Protein AF-A0A2E7MX08-F1 (afdb_monomer)

Secondary structure (DSSP, 8-state):
---PPBPSEEEEEETTTTEEEEEEEEEEETTTEEEEEETTEEEEEEE-SSSEEEEETTEEEEE--S-B---------

Sequence (77 aa):
MNNTYYATEAEITCTGNDRVVTAEIDNFKFQDSLTAFIATNKIPMKWTGRVYVGNAHGMEFTTPGPKELAKAFSRRR

Foldseek 3Di:
DPPFDFDQWFWKAWPVPRDIDIWGWDPDDPQAWIWTHDPHDTWTWGHPPQWTWTDDPNIIITTNGTDTCPPPPPPPD

Mean predicted aligned error: 6.49 Å

Radius of gyration: 13.78 Å; Cα contacts (8 Å, |Δi|>4): 150; chains: 1; bounding box: 24×21×50 Å

pLDDT: mean 86.21, std 13.21, range [41.41, 96.31]

Structure (mmCIF, N/CA/C/O backbone):
data_AF-A0A2E7MX08-F1
#
_entry.id   AF-A0A2E7MX08-F1
#
loop_
_atom_site.group_PDB
_atom_site.id
_atom_site.type_symbol
_atom_site.label_atom_id
_atom_site.label_alt_id
_atom_site.label_comp_id
_atom_site.label_asym_id
_atom_site.label_entity_id
_atom_site.label_seq_id
_atom_site.pdbx_PDB_ins_code
_atom_site.Cartn_x
_atom_site.Cartn_y
_atom_site.Cartn_z
_atom_site.occupancy
_atom_site.B_iso_or_equiv
_atom_site.auth_seq_id
_atom_site.auth_comp_id
_atom_site.auth_asym_id
_atom_site.auth_atom_id
_atom_site.pdbx_PDB_model_num
ATOM 1 N N . MET A 1 1 ? -14.076 6.590 22.620 1.00 41.41 1 MET A N 1
ATOM 2 C CA . MET A 1 1 ? -13.562 6.616 21.235 1.00 41.41 1 MET A CA 1
ATOM 3 C C . MET A 1 1 ? -12.250 5.849 21.185 1.00 41.41 1 MET A C 1
ATOM 5 O O . MET A 1 1 ? -11.313 6.258 21.861 1.00 41.41 1 MET A O 1
ATOM 9 N N . ASN A 1 2 ? -12.174 4.745 20.439 1.00 50.66 2 ASN A N 1
ATOM 10 C CA . ASN A 1 2 ? -10.893 4.094 20.161 1.00 50.66 2 ASN A CA 1
ATOM 11 C C . ASN A 1 2 ? -10.212 4.889 19.045 1.00 50.66 2 ASN A C 1
ATOM 13 O O . ASN A 1 2 ? -10.634 4.803 17.897 1.00 50.66 2 ASN A O 1
ATOM 17 N N . ASN A 1 3 ? -9.206 5.699 19.381 1.00 64.25 3 ASN A N 1
ATOM 18 C CA . ASN A 1 3 ? -8.332 6.277 18.363 1.00 64.25 3 ASN A CA 1
ATOM 19 C C . ASN A 1 3 ? -7.449 5.153 17.816 1.00 64.25 3 ASN A C 1
ATOM 21 O O . ASN A 1 3 ? -6.428 4.814 18.416 1.00 64.25 3 ASN A O 1
ATOM 25 N N . THR A 1 4 ? -7.870 4.548 16.711 1.00 70.81 4 THR A N 1
ATOM 26 C CA . THR A 1 4 ? -7.033 3.652 15.917 1.00 70.81 4 THR A CA 1
ATOM 27 C C . THR A 1 4 ? -5.990 4.506 15.208 1.00 70.81 4 THR A C 1
ATOM 29 O O . THR A 1 4 ? -6.329 5.387 14.419 1.00 70.81 4 THR A O 1
ATOM 32 N N . TYR A 1 5 ? -4.719 4.290 15.533 1.00 80.88 5 TYR A N 1
ATOM 33 C CA . TYR A 1 5 ? -3.603 4.940 14.857 1.00 80.88 5 TYR A CA 1
ATOM 34 C C . TYR A 1 5 ? -3.039 3.963 13.834 1.00 80.88 5 TYR A C 1
ATOM 36 O O . TYR A 1 5 ? -2.729 2.823 14.176 1.00 80.88 5 TYR A O 1
ATOM 4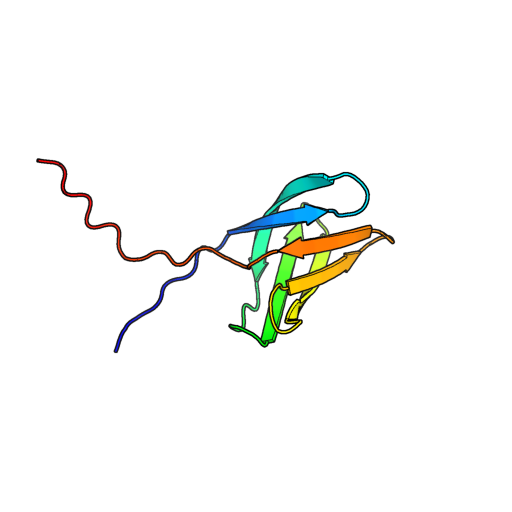4 N N . TYR A 1 6 ? -2.907 4.402 12.590 1.00 86.69 6 TYR A N 1
ATOM 45 C CA . TYR A 1 6 ? -2.283 3.619 11.529 1.00 86.69 6 TYR A CA 1
ATOM 46 C C . TYR A 1 6 ? -0.840 4.081 11.341 1.00 86.69 6 TYR A C 1
ATOM 48 O O . TYR A 1 6 ? -0.531 5.260 11.526 1.00 86.69 6 TYR A O 1
ATOM 56 N N . ALA A 1 7 ? 0.048 3.150 10.998 1.00 88.56 7 ALA A N 1
ATOM 57 C CA . ALA A 1 7 ? 1.391 3.491 10.555 1.00 88.56 7 ALA A CA 1
ATOM 58 C C . ALA A 1 7 ? 1.338 4.364 9.287 1.00 88.56 7 ALA A C 1
ATOM 60 O O . ALA A 1 7 ? 0.432 4.235 8.465 1.00 88.56 7 ALA A O 1
ATOM 61 N N . THR A 1 8 ? 2.324 5.240 9.117 1.00 91.38 8 THR A N 1
ATOM 62 C CA . THR A 1 8 ? 2.494 6.049 7.898 1.00 91.38 8 THR A CA 1
ATOM 63 C C . THR A 1 8 ? 3.149 5.268 6.766 1.00 91.38 8 THR A C 1
ATOM 65 O O . THR A 1 8 ? 3.213 5.757 5.648 1.00 91.38 8 THR A O 1
ATOM 68 N N . GLU A 1 9 ? 3.634 4.059 7.040 1.00 93.50 9 GLU A N 1
ATOM 69 C CA . GLU A 1 9 ? 4.291 3.181 6.079 1.00 93.50 9 GLU A CA 1
ATOM 70 C C . GLU A 1 9 ? 3.606 1.811 6.053 1.00 93.50 9 GLU A C 1
ATOM 72 O O . GLU A 1 9 ? 3.079 1.335 7.067 1.00 93.50 9 GLU A O 1
ATOM 77 N N . ALA A 1 10 ? 3.634 1.158 4.894 1.00 93.88 10 ALA A N 1
ATOM 78 C CA . ALA A 1 10 ? 3.162 -0.208 4.727 1.00 93.88 10 ALA A CA 1
ATOM 79 C C . ALA A 1 10 ? 4.085 -1.012 3.813 1.00 93.88 10 ALA A C 1
ATOM 81 O O . ALA A 1 10 ? 4.731 -0.486 2.908 1.00 93.88 10 ALA A O 1
ATOM 82 N N . GLU A 1 11 ? 4.101 -2.321 4.036 1.00 94.06 11 GLU A N 1
ATOM 83 C CA . GLU A 1 11 ? 4.768 -3.272 3.158 1.00 94.06 11 GLU A CA 1
ATOM 84 C C . GLU A 1 11 ? 3.877 -3.561 1.951 1.00 94.06 11 GLU A C 1
ATOM 86 O O . GLU A 1 11 ? 2.684 -3.862 2.081 1.00 94.06 11 GLU A O 1
ATOM 91 N N . ILE A 1 12 ? 4.464 -3.465 0.766 1.00 92.81 12 ILE A N 1
ATOM 92 C CA . ILE A 1 12 ? 3.794 -3.676 -0.508 1.00 92.81 12 ILE A CA 1
ATOM 93 C C . ILE A 1 12 ? 4.517 -4.782 -1.247 1.00 92.81 12 ILE A C 1
ATOM 95 O O . ILE A 1 12 ? 5.723 -4.714 -1.471 1.00 92.81 12 ILE A O 1
ATOM 99 N N . THR A 1 13 ? 3.762 -5.803 -1.628 1.00 94.38 13 THR A N 1
ATOM 100 C CA . THR A 1 13 ? 4.266 -6.961 -2.361 1.00 94.38 13 THR A CA 1
ATOM 101 C C . THR A 1 13 ? 3.975 -6.779 -3.841 1.00 94.38 13 THR A C 1
ATOM 103 O O . THR A 1 13 ? 2.822 -6.586 -4.225 1.00 94.38 13 THR A O 1
ATOM 106 N N . CYS A 1 14 ? 5.008 -6.839 -4.675 1.00 91.00 14 CYS A N 1
ATOM 107 C CA . CYS A 1 14 ? 4.863 -6.863 -6.124 1.00 91.00 14 CYS A CA 1
ATOM 108 C C . CYS A 1 14 ? 4.672 -8.309 -6.591 1.00 91.00 14 CYS A C 1
ATOM 110 O O . CYS A 1 14 ? 5.575 -9.129 -6.445 1.00 91.00 14 CYS A O 1
ATOM 112 N N . THR A 1 15 ? 3.517 -8.628 -7.174 1.00 87.94 15 THR A N 1
ATOM 113 C CA . THR A 1 15 ? 3.192 -10.001 -7.608 1.00 87.94 15 THR A CA 1
ATOM 114 C C . THR A 1 15 ? 3.947 -10.417 -8.872 1.00 87.94 15 THR A C 1
ATOM 116 O O . THR A 1 15 ? 4.028 -11.598 -9.186 1.00 87.94 15 THR A O 1
ATOM 119 N N . GLY A 1 16 ? 4.553 -9.464 -9.590 1.00 82.31 16 GLY A N 1
ATOM 120 C CA . GLY A 1 16 ? 5.371 -9.749 -10.772 1.00 82.31 16 GLY A CA 1
ATOM 121 C C . GLY A 1 16 ? 6.789 -10.247 -10.468 1.00 82.31 16 GLY A C 1
ATOM 122 O O . GLY A 1 16 ? 7.452 -10.757 -11.368 1.00 82.31 16 GLY A O 1
ATOM 123 N N . ASN A 1 17 ? 7.293 -10.066 -9.242 1.00 85.38 17 ASN A N 1
ATOM 124 C CA . ASN A 1 17 ? 8.665 -10.449 -8.876 1.00 85.38 17 ASN A CA 1
ATOM 125 C C . ASN A 1 17 ? 8.840 -10.898 -7.414 1.00 85.38 17 ASN A C 1
ATOM 127 O O . ASN A 1 17 ? 9.979 -11.027 -6.963 1.00 85.38 17 ASN A O 1
ATOM 131 N N . ASP A 1 18 ? 7.739 -11.070 -6.678 1.00 86.94 18 ASP A N 1
ATOM 132 C CA . ASP A 1 18 ? 7.678 -11.450 -5.260 1.00 86.94 18 ASP A CA 1
ATOM 133 C C . ASP A 1 18 ? 8.510 -10.570 -4.312 1.00 86.94 18 ASP A C 1
ATOM 135 O O . ASP A 1 18 ? 8.838 -10.961 -3.190 1.00 86.94 18 ASP A O 1
ATOM 139 N N . ARG A 1 19 ? 8.866 -9.349 -4.733 1.00 89.88 19 ARG A N 1
ATOM 140 C CA . ARG A 1 19 ? 9.593 -8.411 -3.877 1.00 89.88 19 ARG A CA 1
ATOM 141 C C . ARG A 1 19 ? 8.629 -7.653 -2.986 1.00 89.88 19 ARG A C 1
ATOM 143 O O . ARG A 1 19 ? 7.610 -7.135 -3.443 1.00 89.88 19 ARG A O 1
ATOM 150 N N . VAL A 1 20 ? 9.025 -7.523 -1.727 1.00 92.62 20 VAL A N 1
ATOM 151 C CA . VAL A 1 20 ? 8.359 -6.673 -0.745 1.00 92.62 20 VAL A CA 1
ATOM 152 C C . VAL A 1 20 ? 9.145 -5.376 -0.614 1.00 92.62 20 VAL A C 1
ATOM 154 O O . VAL A 1 20 ? 10.365 -5.395 -0.447 1.00 92.62 20 VAL A O 1
ATOM 157 N N . VAL A 1 21 ? 8.448 -4.250 -0.709 1.00 91.69 21 VAL A N 1
ATOM 158 C CA . VAL A 1 21 ? 9.013 -2.909 -0.548 1.00 91.69 21 VAL A CA 1
ATOM 159 C C . VAL A 1 21 ? 8.216 -2.135 0.491 1.00 91.69 21 VAL A C 1
ATOM 161 O O . VAL A 1 21 ? 6.997 -2.276 0.578 1.00 91.69 21 VAL A O 1
ATOM 164 N N . THR A 1 22 ? 8.895 -1.305 1.274 1.00 92.81 22 THR A N 1
ATOM 165 C CA . THR A 1 22 ? 8.229 -0.368 2.182 1.00 92.81 22 THR A CA 1
ATOM 166 C C . THR A 1 22 ? 7.813 0.871 1.399 1.00 92.81 22 THR A C 1
ATOM 168 O O . THR A 1 22 ? 8.622 1.452 0.674 1.00 92.81 22 THR A O 1
ATOM 171 N N . ALA A 1 23 ? 6.549 1.252 1.532 1.00 93.94 23 ALA A N 1
ATOM 172 C CA . ALA A 1 23 ? 5.964 2.422 0.898 1.00 93.94 23 ALA A CA 1
ATOM 173 C C . ALA A 1 23 ? 5.392 3.359 1.952 1.00 93.94 23 ALA A C 1
ATOM 175 O O . ALA A 1 23 ? 4.794 2.898 2.926 1.00 93.94 23 ALA A O 1
ATOM 176 N N . GLU A 1 24 ? 5.489 4.658 1.710 1.00 94.56 24 GLU A N 1
ATOM 177 C CA . GLU A 1 24 ? 4.746 5.638 2.494 1.00 94.56 24 GLU A CA 1
ATOM 178 C C . GLU A 1 24 ? 3.279 5.623 2.059 1.00 94.56 24 GLU A C 1
ATOM 180 O O . GLU A 1 24 ? 2.963 5.540 0.870 1.00 94.56 24 GLU A O 1
ATOM 185 N N . ILE A 1 25 ? 2.366 5.667 3.021 1.00 94.62 25 ILE A N 1
ATOM 186 C CA . ILE A 1 25 ? 0.931 5.657 2.780 1.00 94.62 25 ILE A CA 1
ATOM 187 C C . ILE A 1 25 ? 0.381 7.068 2.936 1.00 94.62 25 ILE A C 1
ATOM 189 O O . ILE A 1 25 ? 0.515 7.700 3.981 1.00 94.62 25 ILE A O 1
ATOM 193 N N . ASP A 1 26 ? -0.316 7.516 1.900 1.00 93.44 26 ASP A N 1
ATOM 194 C CA . ASP A 1 26 ? -1.009 8.794 1.839 1.00 93.44 26 ASP A CA 1
ATOM 195 C C . ASP A 1 26 ? -2.483 8.588 1.450 1.00 93.44 26 ASP A C 1
ATOM 197 O O . ASP A 1 26 ? -2.862 7.562 0.875 1.00 93.44 26 ASP A O 1
ATOM 201 N N . ASN A 1 27 ? -3.340 9.560 1.775 1.00 92.00 27 ASN A N 1
ATOM 202 C CA . ASN A 1 27 ? -4.785 9.528 1.515 1.00 92.00 27 ASN A CA 1
ATOM 203 C C . ASN A 1 27 ? -5.457 8.206 1.949 1.00 92.00 27 ASN A C 1
ATOM 205 O O . ASN A 1 27 ? -6.328 7.678 1.254 1.00 92.00 27 ASN A O 1
ATOM 209 N N . PHE A 1 28 ? -5.026 7.650 3.086 1.00 92.62 28 PHE A N 1
ATOM 210 C CA . PHE A 1 28 ? -5.523 6.374 3.593 1.00 92.62 28 PHE A CA 1
ATOM 211 C C . PHE A 1 28 ? -6.996 6.461 3.995 1.00 92.62 28 PHE A C 1
ATOM 213 O O . PHE A 1 28 ? -7.379 7.247 4.863 1.00 92.62 28 PHE A O 1
ATOM 220 N N . LYS A 1 29 ? -7.810 5.589 3.403 1.00 92.12 29 LYS A N 1
ATOM 221 C CA . LYS A 1 29 ? -9.197 5.339 3.782 1.00 92.12 29 LYS A CA 1
ATOM 222 C C . LYS A 1 29 ? -9.373 3.852 4.047 1.00 92.12 29 LY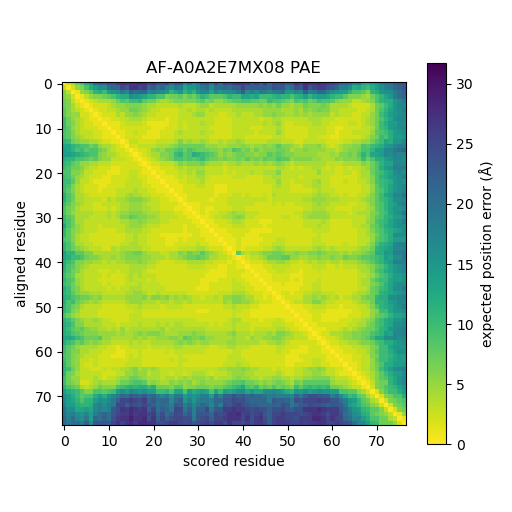S A C 1
ATOM 224 O O . LYS A 1 29 ? -9.236 3.023 3.145 1.00 92.12 29 LYS A O 1
ATOM 229 N N . PHE A 1 30 ? -9.680 3.529 5.298 1.00 90.00 30 PHE A N 1
ATOM 230 C 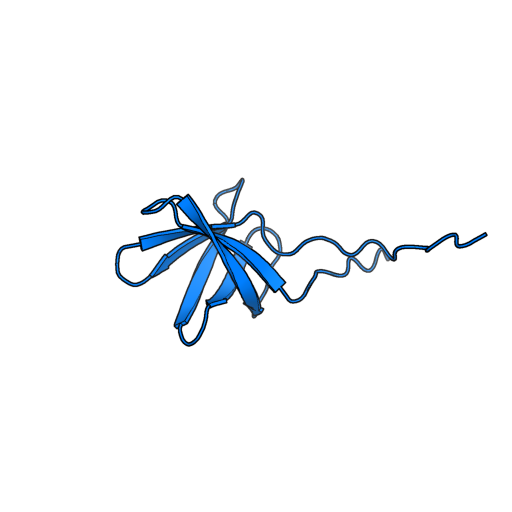CA . PHE A 1 30 ? -9.854 2.155 5.747 1.00 90.00 30 PHE A CA 1
ATOM 231 C C . PHE A 1 30 ? -10.916 1.422 4.912 1.00 90.00 30 PHE A C 1
ATOM 233 O O . PHE A 1 30 ? -12.050 1.881 4.812 1.00 90.00 30 PHE A O 1
ATOM 240 N N . GLN A 1 31 ? -10.526 0.287 4.327 1.00 92.06 31 GLN A N 1
ATOM 241 C CA . GLN A 1 31 ? -11.348 -0.588 3.482 1.00 92.06 31 GLN A CA 1
ATOM 242 C C . GLN A 1 31 ? -11.967 0.089 2.247 1.00 92.06 31 GL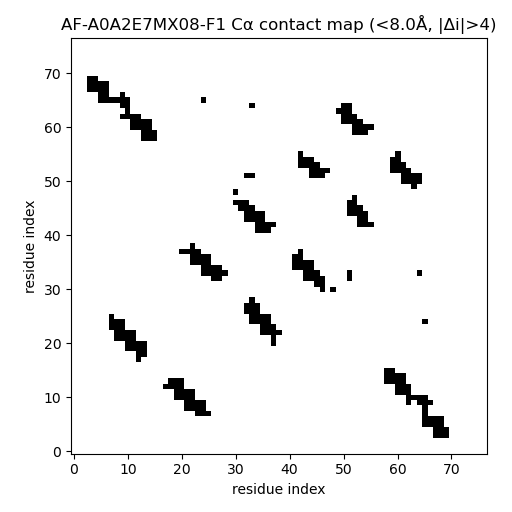N A C 1
ATOM 244 O O . GLN A 1 31 ? -12.971 -0.383 1.721 1.00 92.06 31 GLN A O 1
ATOM 249 N N . ASP A 1 32 ? -11.357 1.167 1.753 1.00 94.25 32 ASP A N 1
ATOM 250 C CA . ASP A 1 32 ? -11.824 1.878 0.557 1.00 94.25 32 ASP A CA 1
ATOM 251 C C . ASP A 1 32 ? -10.668 2.073 -0.433 1.00 94.25 32 ASP A C 1
ATOM 253 O O . ASP A 1 32 ? -10.580 1.411 -1.473 1.00 94.25 32 ASP A O 1
ATOM 257 N N . SER A 1 33 ? -9.697 2.912 -0.071 1.00 94.19 33 SER A N 1
ATOM 258 C CA . SER A 1 33 ? -8.566 3.237 -0.940 1.00 94.19 33 SER A CA 1
ATOM 259 C C . SER A 1 33 ? -7.374 3.753 -0.153 1.00 94.19 33 SER A C 1
ATOM 261 O O . SER A 1 33 ? -7.540 4.358 0.903 1.00 94.19 33 SER A O 1
ATOM 263 N N . LEU A 1 34 ? -6.178 3.605 -0.709 1.00 95.25 34 LEU A N 1
ATOM 264 C CA . LEU A 1 34 ? -4.980 4.262 -0.197 1.00 95.25 34 LEU A CA 1
ATOM 265 C C . LEU A 1 34 ? -4.049 4.627 -1.346 1.00 95.25 34 LEU A C 1
ATOM 267 O O . LEU A 1 34 ? -4.123 4.038 -2.421 1.00 95.25 34 LEU A O 1
ATOM 271 N N . THR A 1 35 ? -3.167 5.593 -1.135 1.00 95.25 35 THR A N 1
ATOM 272 C CA . THR A 1 35 ? -2.104 5.910 -2.088 1.00 95.25 35 THR A CA 1
ATOM 273 C C . THR A 1 35 ? -0.786 5.450 -1.504 1.00 95.25 35 THR A C 1
ATOM 275 O O . THR A 1 35 ? -0.395 5.893 -0.432 1.00 95.25 35 THR A O 1
ATOM 278 N N . ALA A 1 36 ? -0.103 4.563 -2.213 1.00 95.12 36 ALA A N 1
ATOM 279 C CA . ALA A 1 36 ? 1.230 4.129 -1.849 1.00 95.12 36 ALA A CA 1
ATOM 280 C C . ALA A 1 36 ? 2.271 4.954 -2.600 1.00 95.12 36 ALA A C 1
ATOM 282 O O . ALA A 1 36 ? 2.256 5.010 -3.830 1.00 95.12 36 ALA A O 1
ATOM 283 N N . PHE A 1 37 ? 3.188 5.572 -1.874 1.00 94.31 37 PHE A N 1
ATOM 284 C CA . PHE A 1 37 ? 4.312 6.300 -2.429 1.00 94.31 37 PHE A CA 1
ATOM 285 C C . PHE A 1 37 ? 5.559 5.418 -2.345 1.00 94.31 37 PHE A C 1
ATOM 287 O O . PHE A 1 37 ? 6.105 5.181 -1.268 1.00 94.31 37 PHE A O 1
ATOM 294 N N . ILE A 1 38 ? 5.985 4.881 -3.489 1.00 90.62 38 ILE A N 1
ATOM 295 C CA . ILE A 1 38 ? 7.158 4.007 -3.591 1.00 90.62 38 ILE A CA 1
ATOM 296 C C . ILE A 1 38 ? 8.217 4.728 -4.414 1.00 90.62 38 ILE A C 1
ATOM 298 O O . ILE A 1 38 ? 8.026 4.968 -5.611 1.00 90.62 38 ILE A O 1
ATOM 302 N N . ALA A 1 39 ? 9.342 5.047 -3.772 1.00 85.44 39 ALA A N 1
ATOM 303 C CA . ALA A 1 39 ? 10.417 5.870 -4.322 1.00 85.44 39 ALA A CA 1
ATOM 304 C C . ALA A 1 39 ? 9.910 7.242 -4.810 1.00 85.44 39 ALA A C 1
ATOM 306 O O . ALA A 1 39 ? 9.823 8.181 -4.030 1.00 85.44 39 ALA A O 1
ATOM 307 N N . THR A 1 40 ? 9.555 7.361 -6.089 1.00 86.69 40 THR A N 1
ATOM 308 C CA . THR A 1 40 ? 9.035 8.590 -6.719 1.00 86.69 40 THR A CA 1
ATOM 309 C C . THR A 1 40 ? 7.692 8.381 -7.420 1.00 86.69 40 THR A C 1
ATOM 311 O O . THR A 1 40 ? 7.195 9.282 -8.096 1.00 86.69 40 THR A O 1
ATOM 314 N N . ASN A 1 41 ? 7.089 7.199 -7.272 1.00 89.44 41 ASN A N 1
ATOM 315 C CA . ASN A 1 41 ? 5.833 6.843 -7.916 1.00 89.44 41 ASN A CA 1
ATOM 316 C C . ASN A 1 41 ? 4.690 6.825 -6.901 1.00 89.44 41 ASN A C 1
ATOM 318 O O . ASN A 1 41 ? 4.790 6.203 -5.843 1.00 89.44 41 ASN A O 1
ATOM 322 N N . LYS A 1 42 ? 3.575 7.454 -7.277 1.00 93.12 42 LYS A N 1
ATOM 323 C CA . LYS A 1 42 ? 2.294 7.351 -6.576 1.00 93.12 42 LYS A CA 1
ATOM 324 C C . LYS A 1 42 ? 1.493 6.212 -7.182 1.00 93.12 42 LYS A C 1
ATOM 326 O O . LYS A 1 42 ? 1.136 6.270 -8.357 1.00 93.12 42 LYS A O 1
ATOM 331 N N . ILE A 1 43 ? 1.193 5.205 -6.380 1.00 93.62 43 ILE A N 1
ATOM 332 C CA . ILE A 1 43 ? 0.425 4.036 -6.786 1.00 93.62 43 ILE A CA 1
ATOM 333 C C . ILE A 1 43 ? -0.933 4.110 -6.084 1.00 93.62 43 ILE A C 1
ATOM 335 O O . ILE A 1 43 ? -1.008 3.882 -4.873 1.00 93.62 43 ILE A O 1
ATOM 339 N N . PRO A 1 44 ? -2.010 4.471 -6.801 1.00 94.69 44 PRO A N 1
ATOM 340 C CA . PRO A 1 44 ? -3.349 4.436 -6.239 1.00 94.69 44 PRO A CA 1
ATOM 341 C C . PRO A 1 44 ? -3.770 2.977 -6.052 1.00 94.69 44 PRO A C 1
ATOM 343 O O . PRO A 1 44 ? -3.850 2.208 -7.010 1.00 94.69 44 PRO A O 1
ATOM 346 N N . MET A 1 45 ? -4.055 2.608 -4.810 1.00 95.31 45 MET A N 1
ATOM 347 C CA . MET A 1 45 ? -4.491 1.273 -4.432 1.00 95.31 45 MET A CA 1
ATOM 348 C C . MET A 1 45 ? -5.975 1.288 -4.062 1.00 95.31 45 MET A C 1
ATOM 350 O O . MET A 1 45 ? -6.448 2.174 -3.345 1.00 95.31 45 MET A O 1
ATOM 354 N N . LYS A 1 46 ? -6.710 0.271 -4.510 1.00 96.12 46 LYS A N 1
ATOM 355 C CA . LYS A 1 46 ? -8.135 0.083 -4.211 1.00 96.12 46 LYS A CA 1
ATOM 356 C C . LYS A 1 46 ? -8.350 -1.143 -3.343 1.00 96.12 46 LYS A C 1
ATOM 358 O O . LYS A 1 46 ? -7.711 -2.171 -3.558 1.00 96.12 46 LYS A O 1
ATOM 363 N N . TRP A 1 47 ? -9.262 -1.046 -2.383 1.00 96.31 47 TRP A N 1
ATOM 364 C CA . TRP A 1 47 ? -9.654 -2.182 -1.562 1.00 96.31 47 TRP A CA 1
ATOM 365 C C . TRP A 1 47 ? -10.478 -3.186 -2.373 1.00 96.31 47 TRP A C 1
ATOM 367 O O . TRP A 1 47 ? -11.455 -2.829 -3.025 1.00 96.31 47 TRP A O 1
ATOM 377 N N . THR A 1 48 ? -10.094 -4.459 -2.314 1.00 93.25 48 THR A N 1
ATOM 378 C CA . THR A 1 48 ? -10.786 -5.554 -3.022 1.00 93.25 48 THR A CA 1
ATOM 379 C C . THR A 1 48 ? -1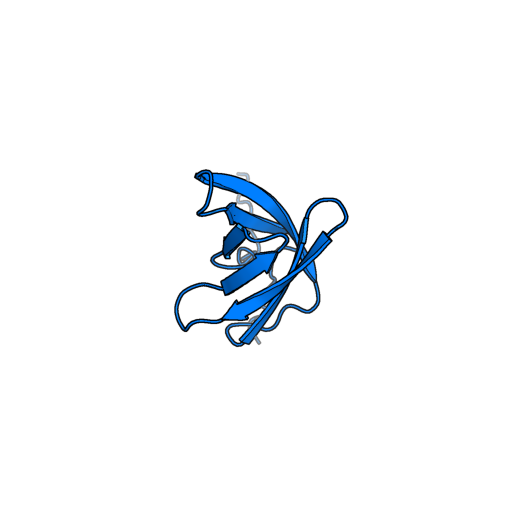1.738 -6.353 -2.130 1.00 93.25 48 THR A C 1
ATOM 381 O O . THR A 1 48 ? -12.320 -7.336 -2.574 1.00 93.25 48 THR A O 1
ATOM 384 N N . GLY A 1 49 ? -11.881 -5.978 -0.856 1.00 92.25 49 GLY A N 1
ATOM 385 C CA . GLY A 1 49 ? -12.578 -6.776 0.161 1.00 92.25 49 GLY A CA 1
ATOM 386 C C . GLY A 1 49 ? -11.636 -7.580 1.061 1.00 92.25 49 GLY A C 1
ATOM 387 O O . GLY A 1 49 ? -12.047 -8.005 2.138 1.00 92.25 49 GLY A O 1
ATOM 388 N N . ARG A 1 50 ? -10.368 -7.761 0.657 1.00 92.94 50 ARG A N 1
ATOM 389 C CA . ARG A 1 50 ? -9.358 -8.494 1.444 1.00 92.94 50 ARG A CA 1
ATOM 390 C C . ARG A 1 50 ? -7.995 -7.811 1.513 1.00 92.94 50 ARG A C 1
ATOM 392 O O . ARG A 1 50 ? -7.363 -7.840 2.563 1.00 92.94 50 ARG A O 1
ATOM 399 N N . VAL A 1 51 ? -7.531 -7.249 0.401 1.00 94.50 51 VAL A N 1
ATOM 400 C CA . VAL A 1 51 ? -6.259 -6.518 0.303 1.00 94.50 51 VAL A CA 1
ATOM 401 C C . VAL A 1 51 ? -6.430 -5.306 -0.604 1.00 94.50 51 VAL A C 1
ATOM 403 O O . VAL A 1 51 ? -7.343 -5.258 -1.434 1.00 94.50 51 VAL A O 1
AT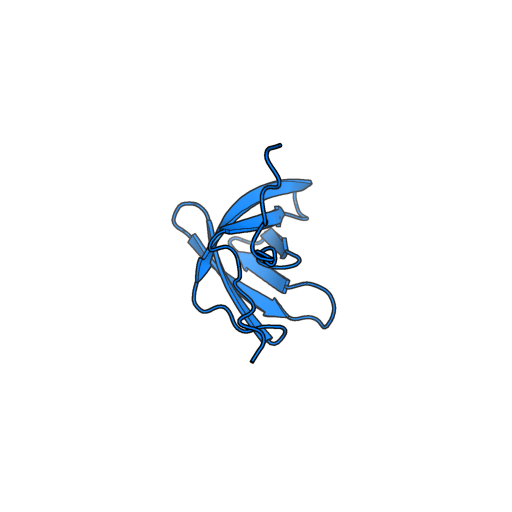OM 406 N N . TYR A 1 52 ? -5.554 -4.322 -0.458 1.00 95.62 52 TYR A N 1
ATOM 407 C CA . TYR A 1 52 ? -5.454 -3.231 -1.413 1.00 95.62 52 TYR A CA 1
ATOM 408 C C . TYR A 1 52 ? -4.628 -3.688 -2.608 1.00 95.62 52 TYR A C 1
ATOM 410 O O . TYR A 1 52 ? -3.567 -4.286 -2.430 1.00 95.62 52 TYR A O 1
ATOM 418 N N . VAL A 1 53 ? -5.119 -3.401 -3.809 1.00 95.75 53 VAL A N 1
ATOM 419 C CA . VAL A 1 53 ? -4.462 -3.736 -5.072 1.00 95.75 53 VAL A CA 1
ATOM 420 C C . VAL A 1 53 ? -4.297 -2.469 -5.893 1.00 95.75 53 VAL A C 1
ATOM 422 O O . VAL A 1 53 ? -5.228 -1.667 -6.006 1.00 95.75 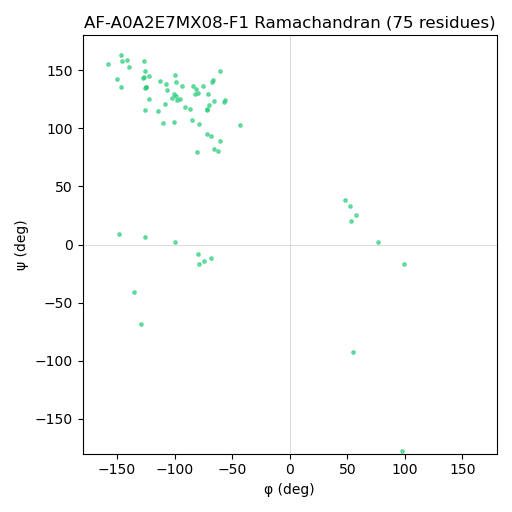53 VAL A O 1
ATOM 425 N N . GLY A 1 54 ? -3.125 -2.290 -6.483 1.00 94.25 54 GLY A N 1
ATOM 426 C CA . GLY A 1 54 ? -2.866 -1.222 -7.435 1.00 94.25 54 GLY A CA 1
ATOM 427 C C . GLY A 1 54 ? -1.885 -1.665 -8.499 1.00 94.25 54 GLY A C 1
ATOM 428 O O . GLY A 1 54 ? -1.193 -2.673 -8.370 1.00 94.25 54 GLY A O 1
ATOM 429 N N . ASN A 1 55 ? -1.860 -0.908 -9.586 1.00 93.50 55 ASN A N 1
ATOM 430 C CA . ASN A 1 55 ? -1.029 -1.199 -10.738 1.00 93.50 55 ASN A CA 1
ATOM 431 C C . ASN A 1 55 ? -0.169 0.021 -11.057 1.00 93.50 55 ASN A C 1
ATOM 433 O O . ASN A 1 55 ? -0.667 1.148 -11.068 1.00 93.50 55 ASN A O 1
ATOM 437 N N . ALA A 1 56 ? 1.115 -0.205 -11.312 1.00 90.31 56 ALA A N 1
ATOM 438 C CA . ALA A 1 56 ? 2.018 0.829 -11.789 1.00 90.31 56 ALA A CA 1
ATOM 439 C C . ALA A 1 56 ? 3.056 0.217 -12.723 1.00 90.31 56 ALA A C 1
ATOM 441 O O . ALA A 1 56 ? 3.624 -0.831 -12.424 1.00 90.31 56 ALA A O 1
ATOM 442 N N . HIS A 1 57 ? 3.315 0.882 -13.853 1.00 85.81 57 HIS A N 1
ATOM 443 C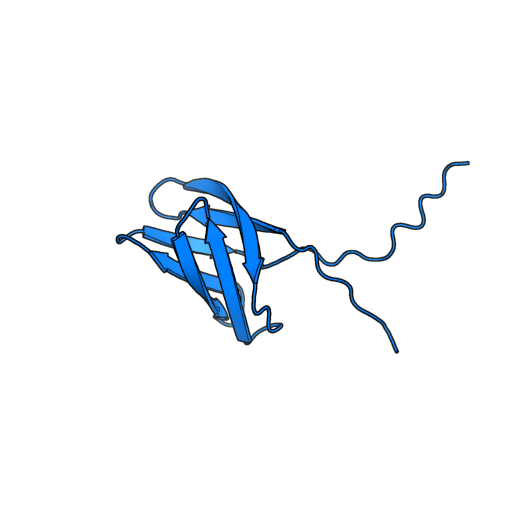 CA . HIS A 1 57 ? 4.302 0.437 -14.848 1.00 85.81 57 HIS A CA 1
ATOM 444 C C . HIS A 1 57 ? 4.103 -1.023 -15.307 1.00 85.81 57 HIS A C 1
ATOM 446 O O . HIS A 1 57 ? 5.070 -1.732 -15.564 1.00 85.81 57 HIS A O 1
ATOM 452 N N . GLY A 1 58 ? 2.851 -1.495 -15.374 1.00 86.88 58 GLY A N 1
ATOM 453 C CA . GLY A 1 58 ? 2.521 -2.872 -15.762 1.00 86.88 58 GLY A CA 1
ATOM 454 C C . GLY A 1 58 ? 2.757 -3.928 -14.674 1.00 86.88 58 GLY A C 1
ATOM 455 O O . GLY A 1 58 ? 2.512 -5.104 -14.918 1.00 86.88 58 GLY A O 1
ATOM 456 N N . MET A 1 59 ? 3.187 -3.528 -13.476 1.00 89.69 59 MET A N 1
ATOM 457 C CA . MET A 1 59 ? 3.304 -4.402 -12.310 1.00 89.69 59 MET A CA 1
ATOM 458 C C . MET A 1 59 ? 2.092 -4.242 -11.398 1.00 89.69 59 MET A C 1
ATOM 460 O O . MET A 1 59 ? 1.614 -3.128 -11.168 1.00 89.69 59 MET A O 1
ATOM 464 N N . GLU A 1 60 ? 1.617 -5.358 -10.859 1.00 93.00 60 GLU A N 1
ATOM 465 C CA . GLU A 1 60 ? 0.593 -5.377 -9.824 1.00 93.00 60 GLU A CA 1
ATOM 466 C C . GLU A 1 60 ? 1.243 -5.415 -8.440 1.00 93.00 60 GLU A C 1
ATOM 468 O O . GLU A 1 60 ? 2.208 -6.135 -8.176 1.00 93.00 60 GLU A O 1
ATOM 473 N N . PHE A 1 61 ? 0.687 -4.601 -7.556 1.00 93.69 61 PHE A N 1
ATOM 474 C CA . PHE A 1 61 ? 1.127 -4.434 -6.192 1.00 93.69 61 PHE A CA 1
ATOM 475 C C . PHE A 1 61 ? -0.040 -4.697 -5.258 1.00 93.69 61 PHE A C 1
ATOM 477 O O . PHE A 1 61 ? -1.147 -4.199 -5.469 1.00 93.69 61 PHE A O 1
ATOM 484 N N . THR A 1 62 ? 0.227 -5.450 -4.200 1.00 95.31 62 THR A N 1
ATOM 485 C CA . THR A 1 62 ? -0.766 -5.795 -3.190 1.00 95.31 62 THR A CA 1
ATOM 486 C C . THR A 1 62 ? -0.253 -5.451 -1.801 1.00 95.31 62 THR A C 1
ATOM 488 O O . THR A 1 62 ? 0.938 -5.564 -1.505 1.00 95.31 62 THR A O 1
ATOM 491 N N . THR A 1 63 ? -1.143 -4.985 -0.932 1.00 94.56 63 THR A N 1
ATOM 492 C CA . THR A 1 63 ? -0.806 -4.695 0.463 1.00 94.56 63 THR A CA 1
ATOM 493 C C . THR A 1 63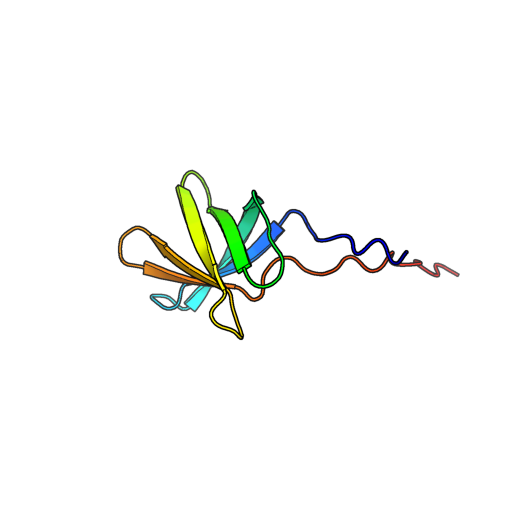 ? -2.021 -4.900 1.363 1.00 94.56 63 THR A C 1
ATOM 495 O O . THR A 1 63 ? -3.138 -4.554 0.968 1.00 94.56 63 THR A O 1
ATOM 498 N N . PRO A 1 64 ? -1.856 -5.436 2.586 1.00 92.69 64 PRO A N 1
ATOM 499 C CA . PRO A 1 64 ? -2.921 -5.413 3.586 1.00 92.69 64 PRO A CA 1
ATOM 500 C C . PRO A 1 64 ? -3.210 -3.989 4.099 1.00 92.69 64 PRO A C 1
ATOM 502 O O . PRO A 1 64 ? -4.233 -3.774 4.746 1.00 92.69 64 PRO A O 1
ATOM 505 N N . GLY A 1 65 ? -2.349 -3.014 3.784 1.00 91.50 65 GLY A N 1
ATOM 506 C CA . GLY A 1 65 ? -2.414 -1.644 4.280 1.00 91.50 65 GLY A CA 1
ATOM 507 C C . GLY A 1 65 ? -1.482 -1.401 5.476 1.00 91.50 65 GLY A C 1
ATOM 508 O O . GLY A 1 65 ? -0.722 -2.291 5.872 1.00 91.50 65 GLY A O 1
ATOM 509 N N . PRO A 1 66 ? -1.503 -0.184 6.042 1.00 91.38 66 PRO A N 1
ATOM 510 C CA . PRO A 1 66 ? -0.667 0.179 7.180 1.00 91.38 66 PRO A CA 1
ATOM 511 C C . PRO A 1 66 ? -1.057 -0.601 8.438 1.00 91.38 66 PRO A C 1
ATOM 513 O O . PRO A 1 66 ? -2.237 -0.824 8.719 1.00 91.38 66 PRO A O 1
ATOM 516 N N . LYS A 1 67 ? -0.051 -0.996 9.226 1.00 88.19 67 LYS A N 1
ATOM 517 C CA . LYS A 1 67 ? -0.265 -1.722 10.485 1.00 88.19 67 LYS A CA 1
ATOM 518 C C . LYS A 1 67 ? -0.943 -0.806 11.509 1.00 88.19 67 LYS A C 1
ATOM 520 O O . LYS A 1 67 ? -0.590 0.367 11.638 1.00 88.19 67 LYS A O 1
ATOM 525 N N . GLU A 1 68 ? -1.892 -1.357 12.261 1.00 84.81 68 GLU A N 1
ATOM 526 C CA . GLU A 1 68 ? -2.508 -0.662 13.390 1.00 84.81 68 GLU A CA 1
ATOM 527 C C . GLU A 1 68 ? -1.505 -0.562 14.542 1.00 84.81 68 GLU A C 1
ATOM 529 O O . GLU A 1 68 ? -1.081 -1.560 15.129 1.00 84.81 68 GLU A O 1
ATOM 534 N N . LEU A 1 69 ? -1.124 0.667 14.878 1.00 78.88 69 LEU A N 1
ATOM 535 C CA . LEU A 1 69 ? -0.332 0.985 16.052 1.00 78.88 69 LEU A CA 1
ATOM 536 C C . LEU A 1 69 ? -1.275 1.011 17.258 1.00 78.88 69 LEU A C 1
ATOM 538 O O . LEU A 1 69 ? -1.692 2.069 17.736 1.00 78.88 69 LEU A O 1
ATOM 542 N N . ALA A 1 70 ? -1.619 -0.167 17.783 1.00 65.06 70 ALA A N 1
ATOM 543 C CA . ALA A 1 70 ? -2.100 -0.241 19.156 1.00 65.06 70 ALA A CA 1
ATOM 544 C C . ALA A 1 70 ? -0.997 0.373 20.022 1.00 65.06 70 ALA A C 1
ATOM 546 O O . ALA A 1 70 ? 0.142 -0.081 19.917 1.00 65.06 70 ALA A O 1
ATOM 547 N N . LYS A 1 71 ? -1.296 1.422 20.813 1.00 56.94 71 LYS A N 1
ATOM 548 C CA . LYS A 1 71 ? -0.326 2.046 21.731 1.00 56.94 71 LYS A CA 1
ATOM 549 C C . LYS A 1 71 ? 0.425 0.924 22.434 1.00 56.94 71 LYS A C 1
ATOM 551 O O . LYS A 1 71 ? -0.135 0.276 23.318 1.00 56.94 71 LYS A O 1
ATOM 556 N N . ALA A 1 72 ? 1.658 0.671 22.004 1.00 53.41 72 ALA A N 1
ATOM 557 C CA . ALA A 1 72 ? 2.486 -0.348 22.598 1.00 53.41 72 ALA A CA 1
ATOM 558 C C . ALA A 1 72 ? 2.804 0.192 23.984 1.00 53.41 72 ALA A C 1
ATOM 560 O O . ALA A 1 72 ? 3.704 1.010 24.164 1.00 53.41 72 ALA A O 1
ATOM 561 N N . PHE A 1 73 ? 1.992 -0.199 24.965 1.00 53.09 73 PHE A N 1
ATOM 562 C CA . PHE A 1 73 ? 2.314 -0.055 26.367 1.00 53.09 73 PHE A CA 1
ATOM 563 C C . PHE A 1 73 ? 3.511 -0.978 26.567 1.00 53.09 73 PHE A C 1
ATOM 565 O O . PHE A 1 73 ? 3.374 -2.150 26.913 1.00 53.09 73 PHE A O 1
ATOM 572 N N . SER A 1 74 ? 4.694 -0.468 26.226 1.00 56.28 74 SER A N 1
ATOM 573 C CA . SER A 1 74 ? 5.969 -1.080 26.536 1.00 56.28 74 SER A CA 1
ATOM 574 C C . SER A 1 74 ? 6.024 -1.159 28.055 1.00 56.28 74 SER A C 1
ATOM 576 O O . SER A 1 74 ? 6.500 -0.244 28.725 1.00 56.28 74 SER A O 1
ATOM 578 N N . ARG A 1 75 ? 5.511 -2.262 28.604 1.00 59.81 75 ARG A N 1
ATOM 579 C CA . ARG A 1 75 ? 5.892 -2.774 29.913 1.00 59.81 75 ARG A CA 1
ATOM 580 C C . ARG A 1 75 ? 7.380 -3.111 29.826 1.00 59.81 75 ARG A C 1
ATOM 582 O O . ARG A 1 75 ? 7.746 -4.261 29.613 1.00 59.81 75 ARG A O 1
ATOM 589 N N . ARG A 1 76 ? 8.240 -2.101 29.950 1.00 57.62 76 ARG A N 1
ATOM 590 C CA . ARG A 1 76 ? 9.604 -2.319 30.424 1.00 57.62 76 ARG A CA 1
ATOM 591 C C . ARG A 1 76 ? 9.521 -2.303 31.944 1.00 57.62 76 ARG A C 1
ATOM 593 O O . ARG A 1 76 ? 9.193 -1.279 32.535 1.00 57.62 76 ARG A O 1
ATOM 600 N N . ARG A 1 77 ? 9.657 -3.503 32.502 1.00 58.53 77 ARG A N 1
ATOM 601 C CA . ARG A 1 77 ? 9.835 -3.783 33.924 1.00 58.53 77 ARG A CA 1
ATOM 602 C C . ARG A 1 77 ? 11.234 -3.361 34.356 1.00 58.53 77 ARG A C 1
ATOM 604 O O . ARG A 1 77 ? 12.133 -3.436 33.489 1.00 58.53 77 ARG A O 1
#

Solvent-accessible surface area (backbone atoms only — not comparable to full-atom values): 4575 Å² total; per-residue (Å²): 132,86,82,83,40,64,46,60,45,25,61,34,36,28,77,80,73,77,47,74,42,78,21,42,54,41,81,76,40,90,90,49,34,34,30,37,40,45,98,90,44,80,32,64,23,38,44,72,89,80,39,29,42,27,63,52,97,92,37,45,35,38,24,82,54,49,54,73,51,66,82,76,77,76,80,76,125

Nearest PDB structures (foldseek):
  3q6a-assembly1_D  TM=4.134E-01  e=1.765E+00  Staphylococcus saprophyticus subsp. saprophyticus ATCC 15305 = NCTC 7292
  6e7o-assembly1_B  TM=4.176E-01  e=4.082E+00  Homo sapiens
  1p6p-assembly1_A  TM=4.323E-01  e=9.442E+00  Rhinella arenarum
  7kc8-assembly3_C  TM=2.563E-01  e=6.384E+00  Culex quinquefasciatus